Protein AF-A0A945M3M2-F1 (afdb_monomer_lite)

Radius of gyration: 13.91 Å; chains: 1; bounding box: 38×15×33 Å

Structure (mmCIF, N/CA/C/O backbone):
data_AF-A0A945M3M2-F1
#
_entry.id   AF-A0A945M3M2-F1
#
loop_
_atom_site.group_PDB
_atom_site.id
_atom_site.type_symbol
_atom_site.label_atom_id
_atom_site.label_alt_id
_atom_site.label_comp_id
_atom_site.label_asym_id
_atom_site.label_entity_id
_atom_site.label_seq_id
_atom_site.pdbx_PDB_ins_code
_atom_site.Cartn_x
_atom_site.Cartn_y
_atom_site.Cartn_z
_atom_site.occupancy
_atom_site.B_iso_or_equiv
_atom_site.auth_seq_id
_atom_site.auth_comp_id
_atom_site.auth_asym_id
_atom_site.auth_atom_id
_atom_site.pdbx_PDB_model_num
ATOM 1 N N . MET A 1 1 ? -25.178 -5.151 20.982 1.00 78.56 1 MET A N 1
ATOM 2 C CA . MET A 1 1 ? -24.017 -4.411 20.432 1.00 78.56 1 MET A CA 1
ATOM 3 C C . MET A 1 1 ? -23.802 -4.872 19.002 1.00 78.56 1 MET A C 1
ATOM 5 O O . MET A 1 1 ? -24.000 -6.052 18.748 1.00 78.56 1 MET A O 1
ATOM 9 N N . ALA A 1 2 ? -23.469 -3.968 18.081 1.00 89.81 2 ALA A N 1
ATOM 10 C CA . ALA A 1 2 ? -23.212 -4.324 16.686 1.00 89.81 2 ALA A CA 1
ATOM 11 C C . ALA A 1 2 ? -21.779 -4.849 16.508 1.00 89.81 2 ALA A C 1
ATOM 13 O O . ALA A 1 2 ? 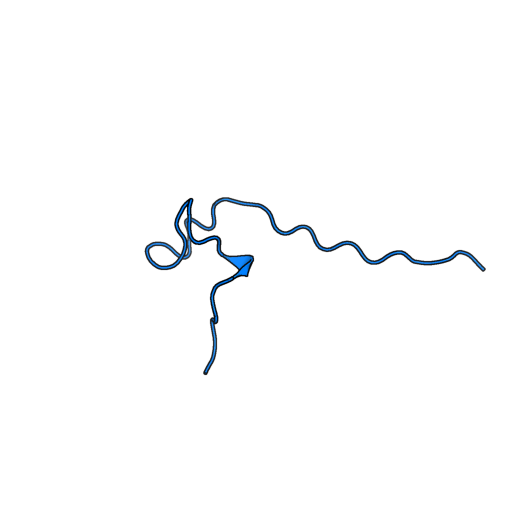-20.845 -4.324 17.115 1.00 89.81 2 ALA A O 1
ATOM 14 N N . THR A 1 3 ? -21.612 -5.877 15.679 1.00 94.94 3 THR A N 1
ATOM 15 C CA . THR A 1 3 ? -20.313 -6.440 15.297 1.00 94.94 3 THR A CA 1
ATOM 16 C C . THR A 1 3 ? -19.611 -5.506 14.313 1.00 94.94 3 THR A C 1
ATOM 18 O O . THR A 1 3 ? -20.180 -5.132 13.289 1.00 94.94 3 THR A O 1
ATOM 21 N N . ILE A 1 4 ? -18.372 -5.119 14.617 1.00 96.81 4 ILE A N 1
ATOM 22 C CA . ILE A 1 4 ? -17.55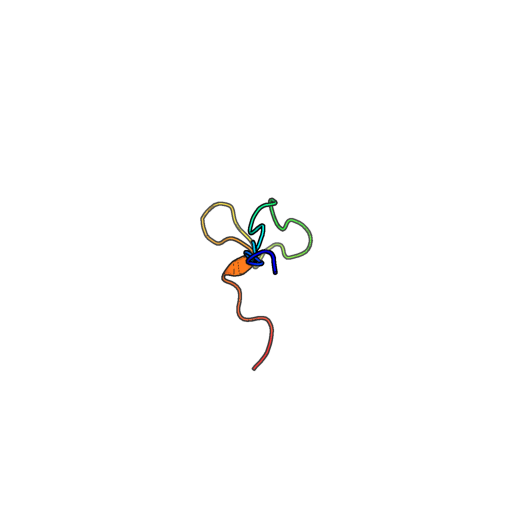4 -4.281 13.733 1.00 96.81 4 ILE A CA 1
ATOM 23 C C . ILE A 1 4 ? -16.744 -5.185 12.804 1.00 96.81 4 ILE A C 1
ATOM 25 O O . ILE A 1 4 ? -16.065 -6.102 13.266 1.00 96.81 4 ILE A O 1
ATOM 29 N N . HIS A 1 5 ? -16.770 -4.885 11.505 1.00 96.50 5 HIS A N 1
ATOM 30 C CA . HIS A 1 5 ? -15.966 -5.570 10.496 1.00 96.50 5 HIS A CA 1
ATOM 31 C C . HIS A 1 5 ? -14.895 -4.621 9.945 1.00 96.50 5 HIS A C 1
ATOM 33 O O . HIS A 1 5 ? -15.233 -3.695 9.204 1.00 96.50 5 HIS A O 1
ATOM 39 N N . PRO A 1 6 ? -13.611 -4.810 10.290 1.00 96.69 6 PRO A N 1
ATOM 40 C CA . PRO A 1 6 ? -12.547 -4.008 9.708 1.00 96.69 6 PRO A CA 1
ATOM 41 C C . PRO A 1 6 ? -12.340 -4.404 8.243 1.00 96.69 6 PRO A C 1
ATOM 43 O O . PRO A 1 6 ? -12.225 -5.584 7.913 1.00 96.69 6 PRO A O 1
ATOM 46 N N . VAL A 1 7 ? -12.264 -3.407 7.363 1.00 97.06 7 VAL A N 1
ATOM 47 C CA . VAL A 1 7 ? -11.981 -3.593 5.936 1.00 97.06 7 VAL A CA 1
ATOM 48 C C . VAL A 1 7 ? -10.778 -2.741 5.563 1.00 97.06 7 VAL A C 1
ATOM 50 O O . VAL A 1 7 ? -10.735 -1.549 5.862 1.00 97.06 7 VAL A O 1
ATOM 53 N N . ILE A 1 8 ? -9.808 -3.351 4.882 1.00 96.88 8 ILE A N 1
ATOM 54 C CA . ILE A 1 8 ? -8.632 -2.661 4.349 1.00 96.88 8 ILE A CA 1
ATOM 55 C C . ILE A 1 8 ? -8.777 -2.564 2.834 1.00 96.88 8 ILE A C 1
ATOM 57 O O . ILE A 1 8 ? -8.841 -3.576 2.140 1.00 96.88 8 ILE A O 1
ATOM 61 N N . LEU A 1 9 ? -8.789 -1.339 2.309 1.00 97.19 9 LEU A N 1
ATOM 62 C CA . LEU A 1 9 ? -8.788 -1.095 0.869 1.00 97.19 9 LEU A CA 1
ATOM 63 C C . LEU A 1 9 ? -7.346 -1.070 0.344 1.00 97.19 9 LEU A C 1
ATOM 65 O O . LEU A 1 9 ? -6.598 -0.118 0.566 1.00 97.19 9 LEU A O 1
ATOM 69 N N . SER A 1 10 ? -6.959 -2.114 -0.385 1.00 95.50 10 SER A N 1
ATOM 70 C CA . SER A 1 10 ? -5.603 -2.328 -0.911 1.00 95.50 10 SER A CA 1
ATOM 71 C C . SER A 1 10 ? -5.497 -2.080 -2.425 1.00 95.50 10 SER A C 1
ATOM 73 O O . SER A 1 10 ? -4.897 -2.854 -3.164 1.00 95.50 10 SER A O 1
ATOM 75 N N . GLY A 1 11 ? -6.077 -0.972 -2.899 1.00 94.56 11 GLY A N 1
ATOM 76 C CA . GLY A 1 11 ? -6.035 -0.553 -4.307 1.00 94.56 11 GLY A CA 1
ATOM 77 C C . GLY A 1 11 ? -5.095 0.627 -4.606 1.00 94.56 11 GLY A C 1
ATOM 78 O O . GLY A 1 11 ? -4.412 1.160 -3.722 1.00 94.56 11 GLY A O 1
ATOM 79 N N . GLY A 1 12 ? -5.118 1.067 -5.870 1.00 96.00 12 GLY A N 1
ATOM 80 C CA . GLY A 1 12 ? -4.393 2.233 -6.393 1.00 96.00 12 GLY A CA 1
ATOM 81 C C . GLY A 1 12 ? -3.029 1.902 -7.016 1.00 96.00 12 GLY A C 1
ATOM 82 O O . GLY A 1 12 ? -2.297 1.058 -6.514 1.00 96.00 12 GLY A O 1
ATOM 83 N N . ALA A 1 13 ? -2.663 2.612 -8.091 1.00 95.12 13 ALA A N 1
ATOM 84 C CA . ALA A 1 13 ? -1.499 2.296 -8.936 1.00 95.12 13 ALA A CA 1
ATOM 85 C C . ALA A 1 13 ? -0.119 2.473 -8.265 1.00 95.12 13 ALA A C 1
ATOM 87 O O . ALA A 1 13 ? 0.876 1.931 -8.738 1.00 95.12 13 ALA A O 1
ATOM 88 N N . GLY A 1 14 ? -0.032 3.249 -7.178 1.00 96.50 14 GLY A N 1
ATOM 89 C CA . GLY A 1 14 ? 1.227 3.445 -6.449 1.00 96.50 14 GLY A CA 1
ATOM 90 C C . GLY A 1 14 ? 2.307 4.211 -7.223 1.00 96.50 14 GLY A C 1
ATOM 91 O O . GLY A 1 14 ? 3.484 4.042 -6.931 1.00 96.50 14 GLY A O 1
ATOM 92 N N . THR A 1 15 ? 1.937 5.074 -8.176 1.00 96.88 15 THR A N 1
ATOM 93 C CA . THR A 1 15 ? 2.882 5.772 -9.076 1.00 96.88 15 THR A CA 1
ATOM 94 C C . THR A 1 15 ? 3.928 6.629 -8.359 1.00 96.88 15 THR A C 1
ATOM 96 O O . THR A 1 15 ? 5.046 6.744 -8.846 1.00 96.88 15 THR A O 1
ATOM 99 N N . ARG A 1 16 ? 3.619 7.166 -7.170 1.00 97.56 16 ARG A N 1
ATOM 100 C CA . ARG A 1 16 ? 4.590 7.893 -6.324 1.00 97.56 16 ARG A CA 1
ATOM 101 C C . ARG A 1 16 ? 5.747 7.026 -5.817 1.00 97.56 16 ARG A C 1
ATOM 103 O O . ARG A 1 16 ? 6.775 7.567 -5.442 1.00 97.56 16 ARG A O 1
ATOM 110 N N . LEU A 1 17 ? 5.560 5.708 -5.775 1.00 97.12 17 LEU A N 1
ATOM 111 C CA . LEU A 1 17 ? 6.574 4.736 -5.369 1.00 97.12 17 LEU A CA 1
ATOM 112 C C . LEU A 1 17 ? 7.242 4.073 -6.577 1.00 97.12 17 LEU A C 1
ATOM 114 O O . LEU A 1 17 ? 7.917 3.062 -6.418 1.00 97.12 17 LEU A O 1
ATOM 118 N N . TRP A 1 18 ? 7.040 4.570 -7.797 1.00 95.06 18 TRP A N 1
ATOM 119 C CA . TRP A 1 18 ? 7.804 4.079 -8.941 1.00 95.06 18 TRP A CA 1
ATOM 120 C C . TRP A 1 18 ? 9.306 4.370 -8.726 1.00 95.06 18 TRP A C 1
ATOM 122 O O . TRP A 1 18 ? 9.635 5.452 -8.240 1.00 95.06 18 TRP A O 1
ATOM 132 N N . PRO A 1 19 ? 10.228 3.446 -9.062 1.00 96.25 19 PRO A N 1
ATOM 133 C CA . PRO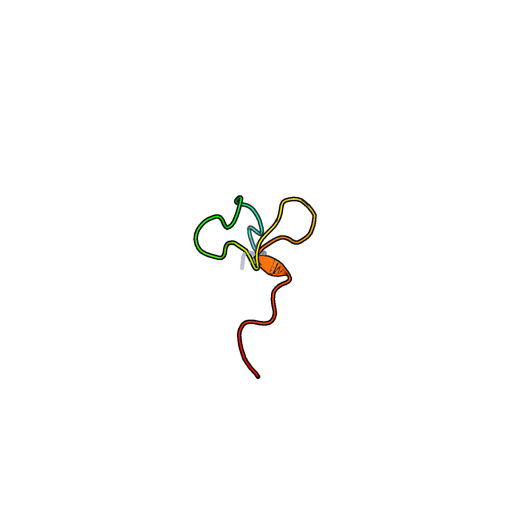 A 1 19 ? 10.026 2.187 -9.790 1.00 96.25 19 PRO A CA 1
ATOM 134 C C . PRO A 1 19 ? 9.681 0.974 -8.916 1.00 96.25 19 PRO A C 1
ATOM 136 O O . PRO A 1 19 ? 9.476 -0.109 -9.463 1.00 96.25 19 PRO A O 1
ATOM 139 N N . LEU A 1 20 ? 9.613 1.137 -7.592 1.00 96.31 20 LEU A N 1
ATOM 140 C CA . LEU A 1 20 ? 9.327 0.050 -6.653 1.00 96.31 20 LEU A CA 1
ATOM 141 C C . LEU A 1 20 ? 7.914 -0.520 -6.855 1.00 96.31 20 LEU A C 1
ATOM 143 O O . LEU A 1 20 ? 7.752 -1.734 -6.875 1.00 96.31 20 LEU A O 1
ATOM 147 N N . SER A 1 21 ? 6.899 0.330 -7.057 1.00 98.00 21 SER A N 1
ATOM 148 C CA . SER A 1 21 ? 5.538 -0.110 -7.411 1.00 98.00 21 SER A CA 1
ATOM 149 C C . SER A 1 21 ? 5.381 -0.266 -8.926 1.00 98.00 21 SER A C 1
ATOM 151 O O . SER A 1 21 ? 5.650 0.661 -9.696 1.00 98.00 21 SER A O 1
ATOM 153 N N . ARG A 1 22 ? 4.894 -1.430 -9.362 1.00 97.12 22 ARG A N 1
ATOM 154 C CA . ARG A 1 22 ? 4.635 -1.806 -10.766 1.00 97.12 22 ARG A CA 1
ATOM 155 C C . ARG A 1 22 ? 3.246 -2.457 -10.875 1.00 97.12 22 ARG A C 1
ATOM 157 O O . ARG A 1 22 ? 2.750 -2.954 -9.867 1.00 97.12 22 ARG A O 1
ATOM 164 N N . PRO A 1 23 ? 2.642 -2.571 -12.074 1.00 95.25 23 PRO A N 1
ATOM 165 C CA . PRO A 1 23 ? 1.373 -3.291 -12.243 1.00 95.25 23 PRO A CA 1
ATOM 166 C C . PRO A 1 23 ? 1.384 -4.719 -11.672 1.00 95.25 23 PRO A C 1
ATOM 168 O O . PRO A 1 23 ? 0.427 -5.128 -11.025 1.00 95.25 23 PRO A O 1
ATOM 171 N N . HIS A 1 24 ? 2.494 -5.447 -11.850 1.00 95.25 24 HIS A N 1
ATOM 172 C CA . HIS A 1 24 ? 2.684 -6.804 -11.317 1.00 95.25 24 HIS A CA 1
ATOM 173 C C . HIS A 1 24 ? 3.353 -6.846 -9.932 1.00 95.25 24 HIS A C 1
ATOM 175 O O . HIS A 1 24 ? 3.507 -7.924 -9.370 1.00 95.25 24 HIS A O 1
ATOM 181 N N . TYR A 1 25 ? 3.739 -5.692 -9.372 1.00 96.19 25 TYR A N 1
ATOM 182 C CA . TYR A 1 25 ? 4.298 -5.584 -8.020 1.00 96.19 25 TYR A CA 1
ATOM 183 C C . TYR A 1 25 ? 3.680 -4.387 -7.269 1.00 96.19 25 TYR A C 1
ATOM 185 O O . TYR A 1 25 ? 4.274 -3.305 -7.216 1.00 96.19 25 TYR A O 1
ATOM 193 N N . PRO A 1 26 ? 2.436 -4.534 -6.772 1.00 97.19 26 PRO A N 1
ATOM 194 C CA . PRO A 1 26 ? 1.673 -3.438 -6.174 1.00 97.19 26 PRO A CA 1
ATOM 195 C C . PRO A 1 26 ? 2.250 -2.881 -4.867 1.00 97.19 26 PRO A C 1
ATOM 197 O O . PRO A 1 26 ? 2.827 -3.611 -4.062 1.00 97.19 26 PRO A O 1
ATOM 200 N N . LYS A 1 27 ? 1.960 -1.601 -4.586 1.00 97.56 27 LYS A N 1
ATOM 201 C CA . LYS A 1 27 ? 2.437 -0.884 -3.387 1.00 97.56 27 LYS A CA 1
ATOM 202 C C . LYS A 1 27 ? 2.175 -1.585 -2.052 1.00 97.56 27 LYS A C 1
ATOM 204 O O . LYS A 1 27 ? 2.984 -1.457 -1.144 1.00 97.56 27 LYS A O 1
ATOM 209 N N . GLN A 1 28 ? 1.055 -2.298 -1.914 1.00 96.81 28 GLN A N 1
ATOM 210 C CA . GLN A 1 28 ? 0.681 -2.966 -0.663 1.00 96.81 28 GLN A CA 1
ATOM 211 C C . GLN A 1 28 ? 1.588 -4.152 -0.304 1.00 96.81 28 GLN A C 1
ATOM 213 O O . GLN A 1 28 ? 1.514 -4.632 0.821 1.00 96.81 28 GLN A O 1
ATOM 218 N N . PHE A 1 29 ? 2.427 -4.615 -1.234 1.00 96.25 29 PHE A N 1
ATOM 219 C CA . PHE A 1 29 ? 3.354 -5.729 -1.022 1.00 96.25 29 PHE A CA 1
ATOM 220 C C . PHE A 1 29 ? 4.821 -5.283 -0.921 1.00 96.25 29 PHE A C 1
ATOM 222 O O . PHE A 1 29 ? 5.719 -6.118 -0.872 1.00 96.25 29 PHE A O 1
ATOM 229 N N . ILE A 1 30 ? 5.089 -3.974 -0.896 1.00 96.12 30 ILE A N 1
ATOM 230 C CA . ILE A 1 30 ? 6.448 -3.439 -0.788 1.00 96.12 30 ILE A CA 1
ATOM 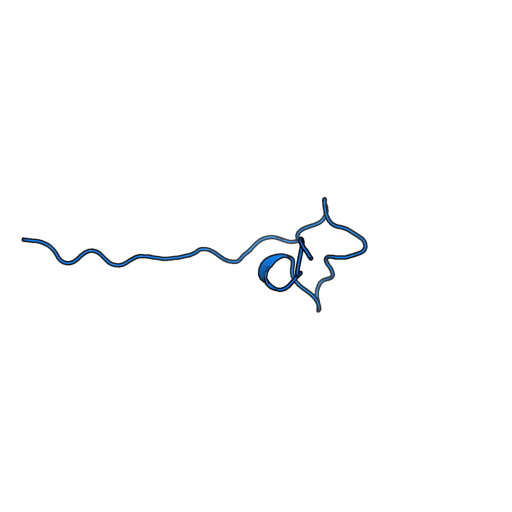231 C C . ILE A 1 30 ? 6.835 -3.336 0.692 1.00 96.12 30 ILE A C 1
ATOM 233 O O . ILE A 1 30 ? 6.164 -2.651 1.463 1.00 96.12 30 ILE A O 1
ATOM 237 N N . ALA A 1 31 ? 7.950 -3.960 1.077 1.00 96.00 31 ALA A N 1
ATOM 238 C CA . ALA A 1 31 ? 8.574 -3.730 2.377 1.00 96.00 31 ALA A CA 1
ATOM 239 C C . ALA A 1 31 ? 9.280 -2.364 2.371 1.00 96.00 31 ALA A C 1
ATOM 241 O O . ALA A 1 31 ? 10.310 -2.194 1.723 1.00 96.00 31 ALA A O 1
AT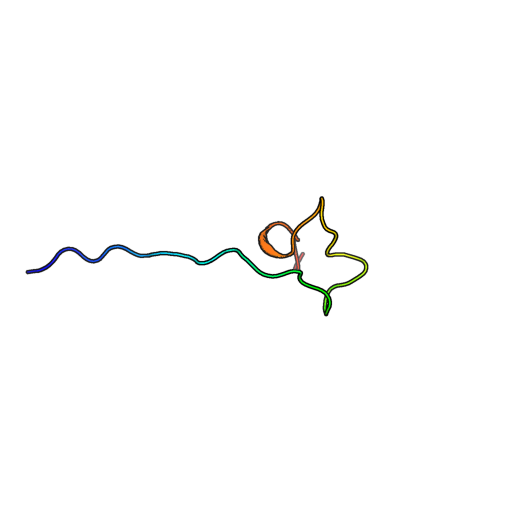OM 242 N N . LEU A 1 32 ? 8.691 -1.372 3.043 1.00 94.62 32 LEU A N 1
ATOM 243 C CA . LEU A 1 32 ? 9.206 0.005 3.050 1.00 94.62 32 LEU A CA 1
ATOM 244 C C . LEU A 1 32 ? 10.281 0.256 4.116 1.00 94.62 32 LEU A C 1
ATOM 246 O O . LEU A 1 32 ? 10.942 1.290 4.073 1.00 94.62 32 LEU A O 1
ATOM 250 N N . THR A 1 33 ? 10.447 -0.658 5.069 1.00 93.69 33 THR A N 1
ATOM 251 C CA . THR A 1 33 ? 11.349 -0.513 6.217 1.00 93.69 33 THR A CA 1
ATOM 252 C C . THR A 1 33 ? 12.142 -1.798 6.444 1.00 93.69 33 THR A C 1
ATOM 254 O O . THR A 1 33 ? 11.637 -2.884 6.153 1.00 93.69 33 THR A O 1
ATOM 257 N N . SER A 1 34 ? 13.366 -1.654 6.961 1.00 83.69 34 SER A N 1
ATOM 258 C CA . SER A 1 34 ? 14.278 -2.733 7.371 1.00 83.69 34 SER A CA 1
ATOM 259 C C . SER A 1 34 ? 14.065 -3.156 8.816 1.00 83.69 34 SER A C 1
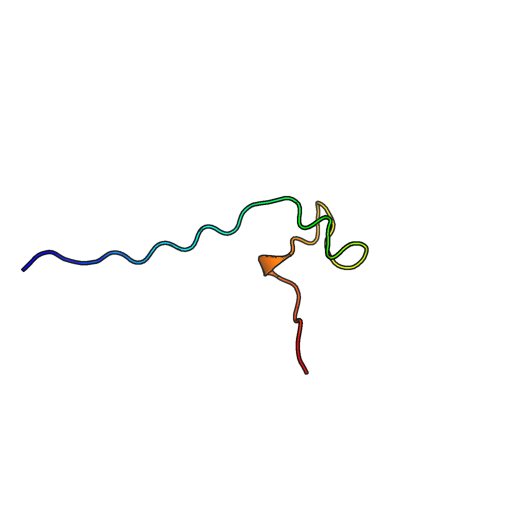ATOM 261 O O . SER A 1 34 ? 13.944 -2.225 9.646 1.00 83.69 34 SER A O 1
#

Secondary structure (DSSP, 8-state):
-PPP-------S--GGGTTT-BTTB-GGG-----

Foldseek 3Di:
DDDDDDDDDQDDQPVVPPPCGDPVRHPVNDDPDD

pLDDT: mean 95.15, std 3.84, range [78.56, 98.0]

Sequence (34 aa):
MATIHPVILSGGAGTRLWPLSRPHYPKQFIALTS